Protein AF-A0A535MHF4-F1 (afdb_monomer_lite)

Radius of gyration: 22.92 Å; chains: 1; bounding box: 48×43×61 Å

Secondary structure (DSSP, 8-state):
-PPPP-------S-------TT--HHHHHHHHHH-TTSHHHHHHHHS---TT----SS--HHHHHHHHHHS--HHHH----SSEEETTSPPTT--HHHHHHT---S-EEE---

Structure (mmCIF, N/CA/C/O backbone):
data_AF-A0A535MHF4-F1
#
_entry.id   AF-A0A535MHF4-F1
#
loop_
_atom_site.group_PDB
_atom_site.id
_atom_site.type_symbol
_atom_site.label_atom_id
_atom_site.label_alt_id
_atom_site.label_comp_id
_atom_site.label_asym_id
_atom_site.label_entity_id
_atom_site.label_seq_id
_atom_site.pdbx_PDB_ins_code
_atom_site.Cartn_x
_atom_site.Cartn_y
_atom_site.Cartn_z
_atom_site.occupancy
_atom_site.B_iso_or_equiv
_atom_site.auth_seq_id
_atom_site.auth_comp_id
_atom_site.auth_asym_id
_atom_site.auth_atom_id
_atom_site.pdbx_PDB_model_num
ATOM 1 N N . MET A 1 1 ? -19.366 30.541 27.182 1.00 42.81 1 MET A N 1
ATOM 2 C CA . MET A 1 1 ? -18.233 29.847 26.536 1.00 42.81 1 MET A CA 1
ATOM 3 C C . MET A 1 1 ? -17.150 29.696 27.590 1.00 42.81 1 MET A C 1
ATOM 5 O O . MET A 1 1 ? -16.622 30.707 28.030 1.00 42.81 1 MET A O 1
ATOM 9 N N . GLY A 1 2 ? -16.944 28.485 28.110 1.00 44.56 2 GLY A N 1
ATOM 10 C CA . GLY A 1 2 ? -15.881 28.215 29.085 1.00 44.56 2 GLY A CA 1
ATOM 11 C C . GLY A 1 2 ? -14.539 28.008 28.376 1.00 44.56 2 GLY A C 1
ATOM 12 O O . GLY A 1 2 ? -14.547 27.641 27.199 1.00 44.56 2 GLY A O 1
ATOM 13 N N . PRO A 1 3 ? -13.399 28.253 29.041 1.00 49.03 3 PRO A N 1
ATOM 14 C CA . PRO A 1 3 ? -12.094 28.010 28.444 1.00 49.03 3 PRO A CA 1
ATOM 15 C C . PRO A 1 3 ? -11.948 26.517 28.133 1.00 49.03 3 PRO A C 1
ATOM 17 O O . PRO A 1 3 ? -12.184 25.668 28.992 1.00 49.03 3 PRO A O 1
ATOM 20 N N . ALA A 1 4 ? -11.571 26.202 26.893 1.00 54.66 4 ALA A N 1
ATOM 21 C CA . ALA A 1 4 ? -11.137 24.864 26.532 1.00 54.66 4 ALA A CA 1
ATOM 22 C C . ALA A 1 4 ? -9.912 24.525 27.389 1.00 54.66 4 ALA A C 1
ATOM 24 O O . ALA A 1 4 ? -8.906 25.235 27.350 1.00 54.66 4 ALA A O 1
ATOM 25 N N . ALA A 1 5 ? -10.012 23.469 28.194 1.00 53.22 5 ALA A N 1
ATOM 26 C CA . ALA A 1 5 ? -8.854 22.921 28.875 1.00 53.22 5 ALA A CA 1
ATOM 27 C C . ALA A 1 5 ? -7.831 22.536 27.801 1.00 53.22 5 ALA A C 1
ATOM 29 O O . ALA A 1 5 ? -8.128 21.731 26.917 1.00 53.22 5 ALA A O 1
ATOM 30 N N . ALA A 1 6 ? -6.643 23.138 27.857 1.00 53.00 6 ALA A N 1
ATOM 31 C CA . ALA A 1 6 ? -5.505 22.695 27.074 1.00 53.00 6 ALA A CA 1
ATOM 32 C C . ALA A 1 6 ? -5.173 21.272 27.537 1.00 53.00 6 ALA A C 1
ATOM 34 O O . ALA A 1 6 ? -4.524 21.074 28.564 1.00 53.00 6 ALA A O 1
ATOM 35 N N . GLY A 1 7 ? -5.716 20.281 26.828 1.00 53.91 7 GLY A N 1
ATOM 36 C CA . GLY A 1 7 ? -5.418 18.881 27.069 1.00 53.91 7 GLY A CA 1
ATOM 37 C C . GLY A 1 7 ? -3.911 18.697 26.998 1.00 53.91 7 GLY A C 1
ATOM 38 O O . GLY A 1 7 ? -3.282 19.088 26.015 1.00 53.91 7 GLY A O 1
ATOM 39 N N . HIS A 1 8 ? -3.338 18.150 28.066 1.00 50.56 8 HIS A N 1
ATOM 40 C CA . HIS A 1 8 ? -1.957 17.706 28.101 1.00 50.56 8 HIS A CA 1
ATOM 41 C C . HIS A 1 8 ? -1.769 16.712 26.950 1.00 50.56 8 HIS A C 1
ATOM 43 O O . HIS A 1 8 ? -2.245 15.581 27.024 1.00 50.56 8 HIS A O 1
ATOM 49 N N . GLN A 1 9 ? -1.162 17.167 25.853 1.00 63.00 9 GLN A N 1
ATOM 50 C CA . GLN A 1 9 ? -0.841 16.328 24.707 1.00 63.00 9 GLN A CA 1
ATOM 51 C C . GLN A 1 9 ? 0.246 15.362 25.168 1.00 63.00 9 GLN A C 1
ATOM 53 O O . GLN A 1 9 ? 1.433 15.682 25.125 1.00 63.00 9 GLN A O 1
ATOM 58 N N . THR A 1 10 ? -0.156 14.200 25.680 1.00 71.38 10 THR A N 1
ATOM 59 C CA . THR A 1 10 ? 0.764 13.086 25.883 1.00 71.38 10 THR A CA 1
ATOM 60 C C . THR A 1 10 ? 1.310 12.731 24.512 1.00 71.38 10 THR A C 1
ATOM 62 O O . THR A 1 10 ? 0.580 12.225 23.658 1.00 71.38 10 THR A O 1
ATOM 65 N N . THR A 1 11 ? 2.572 13.057 24.270 1.00 84.06 11 THR A N 1
ATOM 66 C CA . THR A 1 11 ? 3.239 12.711 23.024 1.00 84.06 11 THR A CA 1
ATOM 67 C C . THR A 1 11 ? 3.271 11.193 22.893 1.00 84.06 11 THR A C 1
ATOM 69 O O . THR A 1 11 ? 3.677 10.482 23.816 1.00 84.06 11 THR A O 1
ATOM 72 N N . ALA A 1 12 ? 2.810 10.680 21.752 1.00 88.62 12 ALA A N 1
ATOM 73 C CA . ALA A 1 12 ? 2.950 9.265 21.448 1.00 88.62 12 ALA A CA 1
ATOM 74 C C . ALA A 1 12 ? 4.447 8.921 21.413 1.00 88.62 12 ALA A C 1
ATOM 76 O O . ALA A 1 12 ? 5.198 9.500 20.631 1.00 88.62 12 ALA A O 1
ATOM 77 N N . GLN A 1 13 ? 4.887 8.006 22.279 1.00 94.44 13 GLN A N 1
ATOM 78 C CA . GLN A 1 13 ? 6.293 7.580 22.328 1.00 94.44 13 GLN A CA 1
ATOM 79 C C . GLN A 1 13 ? 6.649 6.642 21.170 1.00 94.44 13 GLN A C 1
ATOM 81 O O . GLN A 1 13 ? 7.793 6.608 20.724 1.00 94.44 13 GLN A O 1
ATOM 86 N N . HIS A 1 14 ? 5.657 5.900 20.672 1.00 95.75 14 HIS A N 1
ATOM 87 C CA . HIS A 1 14 ? 5.799 4.936 19.590 1.00 95.75 14 HIS A CA 1
ATOM 88 C C . HIS A 1 14 ? 4.564 4.972 18.690 1.00 95.75 14 HIS A C 1
ATOM 90 O O . HIS A 1 14 ? 3.450 5.206 19.162 1.00 95.75 14 HIS A O 1
ATOM 96 N N . VAL A 1 15 ? 4.772 4.705 17.402 1.00 93.81 15 VAL A N 1
ATOM 97 C CA . VAL A 1 15 ? 3.716 4.563 16.396 1.00 93.81 15 VAL A CA 1
ATOM 98 C C . VAL A 1 15 ? 3.890 3.205 15.723 1.00 93.81 15 VAL A C 1
ATOM 100 O O . VAL A 1 15 ? 4.995 2.861 15.310 1.00 93.81 15 VAL A O 1
ATOM 103 N N . LEU A 1 16 ? 2.801 2.441 15.625 1.00 95.44 16 LEU A N 1
ATOM 104 C CA . LEU A 1 16 ? 2.735 1.189 14.876 1.00 95.44 16 LEU A CA 1
ATOM 105 C C . LEU A 1 16 ? 1.783 1.381 13.695 1.00 95.44 16 LEU A C 1
ATOM 107 O O . LEU A 1 16 ? 0.605 1.665 13.902 1.00 95.44 16 LEU A O 1
ATOM 111 N N . LEU A 1 17 ? 2.294 1.196 12.479 1.00 95.75 17 LEU A N 1
ATOM 112 C CA . LEU A 1 17 ? 1.481 1.051 11.275 1.00 95.75 17 LEU A CA 1
ATOM 113 C C . LEU A 1 17 ? 1.315 -0.443 10.989 1.00 95.75 17 LEU A C 1
ATOM 115 O O . LEU A 1 17 ? 2.306 -1.152 10.821 1.00 95.75 17 LEU A O 1
ATOM 119 N N . LEU A 1 18 ? 0.068 -0.911 10.949 1.00 95.06 18 LEU A N 1
ATOM 120 C CA . LEU A 1 18 ? -0.282 -2.278 10.579 1.00 95.06 18 LEU A CA 1
ATOM 121 C C . LEU A 1 18 ? -1.062 -2.244 9.265 1.00 95.06 18 LEU A C 1
ATOM 123 O O . LEU A 1 18 ? -2.181 -1.739 9.233 1.00 95.06 18 LEU A O 1
ATOM 127 N N . SER A 1 19 ? -0.474 -2.798 8.207 1.00 94.69 19 SER A N 1
ATOM 128 C CA . SER A 1 19 ? -1.164 -3.059 6.944 1.00 94.69 19 SER A CA 1
ATOM 129 C C . SER A 1 19 ? -1.498 -4.545 6.872 1.00 94.69 19 SER A C 1
ATOM 131 O O . SER A 1 19 ? -0.635 -5.380 7.144 1.00 94.69 19 SER A O 1
ATOM 133 N N . VAL A 1 20 ? -2.741 -4.877 6.536 1.00 95.56 20 VAL A N 1
ATOM 134 C CA . VAL A 1 20 ? -3.179 -6.261 6.331 1.00 95.56 20 VAL A CA 1
ATOM 135 C C . VAL A 1 20 ? -3.607 -6.393 4.884 1.00 95.56 20 VAL A C 1
ATOM 137 O O . VAL A 1 20 ? -4.530 -5.706 4.446 1.00 95.56 20 VAL A O 1
ATOM 140 N N . ASP A 1 21 ? -2.911 -7.255 4.156 1.00 94.50 21 ASP A N 1
ATOM 141 C CA . ASP A 1 21 ? -3.139 -7.430 2.730 1.00 94.50 21 ASP A CA 1
ATOM 142 C C . ASP A 1 21 ? -4.550 -7.973 2.449 1.00 94.50 21 ASP A C 1
ATOM 144 O O . ASP A 1 21 ? -5.045 -8.850 3.162 1.00 94.50 21 ASP A O 1
ATOM 148 N N . GLY A 1 22 ? -5.205 -7.415 1.432 1.00 94.75 22 GLY A N 1
ATOM 149 C CA . GLY A 1 22 ? -6.514 -7.850 0.948 1.00 94.75 22 GLY A CA 1
ATOM 150 C C . GLY A 1 22 ? -7.697 -7.694 1.913 1.00 94.75 22 GLY A C 1
ATOM 151 O O . GLY A 1 22 ? -8.759 -8.234 1.614 1.00 94.75 22 GLY A O 1
ATOM 152 N N . MET A 1 23 ? -7.563 -6.995 3.050 1.00 96.25 23 MET A N 1
ATOM 153 C CA . MET A 1 23 ? -8.682 -6.820 3.989 1.00 96.25 23 MET A CA 1
ATOM 154 C C . MET A 1 23 ? -9.678 -5.770 3.480 1.00 96.25 23 MET A C 1
ATOM 156 O O . MET A 1 23 ? -9.408 -4.569 3.525 1.00 96.25 23 MET A O 1
ATOM 160 N N . HIS A 1 24 ? -10.866 -6.209 3.068 1.00 97.06 24 HIS A N 1
ATOM 161 C CA . HIS A 1 24 ? -11.975 -5.313 2.753 1.00 97.06 24 HIS A CA 1
ATOM 162 C C . HIS A 1 24 ? -12.703 -4.867 4.028 1.00 97.06 24 HIS A C 1
ATOM 164 O O . HIS A 1 24 ? -12.672 -5.548 5.054 1.00 97.06 24 HIS A O 1
ATOM 170 N N . GLN A 1 25 ? -13.454 -3.762 3.946 1.00 97.62 25 GLN A N 1
ATOM 171 C CA . GLN A 1 25 ? -14.305 -3.302 5.054 1.00 97.62 25 GLN A CA 1
ATOM 172 C C . GLN A 1 25 ? -15.266 -4.404 5.541 1.00 97.62 25 GLN A C 1
ATOM 174 O O . GLN A 1 25 ? -15.405 -4.614 6.741 1.00 97.62 25 GLN A O 1
ATOM 179 N N . SER A 1 26 ? -15.869 -5.167 4.621 1.00 98.06 26 SER A N 1
ATOM 180 C CA . SER A 1 26 ? -16.768 -6.276 4.968 1.00 98.06 26 SER A CA 1
ATOM 181 C C . SER A 1 26 ? -16.080 -7.392 5.755 1.00 98.06 26 SER A C 1
ATOM 183 O O . SER A 1 26 ? -16.718 -8.045 6.582 1.00 98.06 26 SER A O 1
ATOM 185 N N . AS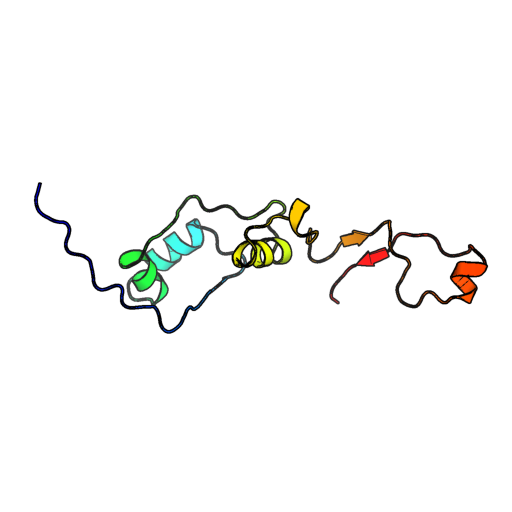P A 1 27 ? -14.788 -7.612 5.508 1.00 98.06 27 ASP A N 1
ATOM 186 C CA . ASP A 1 27 ? -14.007 -8.631 6.206 1.00 98.06 27 ASP A CA 1
ATOM 187 C C . ASP A 1 27 ? -13.760 -8.201 7.655 1.00 98.06 27 ASP A C 1
ATOM 189 O O . ASP A 1 27 ? -13.904 -9.008 8.579 1.00 98.06 27 ASP A O 1
ATOM 193 N N . LEU A 1 28 ? -13.461 -6.912 7.867 1.00 97.94 28 LEU A N 1
ATOM 194 C CA . LEU A 1 28 ? -13.326 -6.330 9.201 1.00 97.94 28 LEU A CA 1
ATOM 195 C C . LEU A 1 28 ? -14.652 -6.396 9.973 1.00 97.94 28 LEU A C 1
ATOM 197 O O . LEU A 1 28 ? -14.665 -6.872 11.111 1.00 97.94 28 LEU A O 1
ATOM 201 N N . ASP A 1 29 ? -15.762 -6.001 9.344 1.00 98.06 29 ASP A N 1
ATOM 202 C CA . ASP A 1 29 ? -17.103 -6.027 9.945 1.00 98.06 29 ASP A CA 1
ATOM 203 C C . ASP A 1 29 ? -17.484 -7.443 10.406 1.00 98.06 29 ASP A C 1
ATOM 205 O O . ASP A 1 29 ? -17.927 -7.661 11.546 1.00 98.06 29 ASP A O 1
ATOM 209 N N . PHE A 1 30 ? -17.271 -8.433 9.533 1.00 98.50 30 PHE A N 1
ATOM 210 C CA . PHE A 1 30 ? -17.498 -9.840 9.844 1.00 98.50 30 PHE A CA 1
ATOM 211 C C . PHE A 1 30 ? -16.609 -10.305 11.002 1.00 98.50 30 PHE A C 1
ATOM 213 O O . PHE A 1 30 ? -17.102 -10.912 11.959 1.00 98.50 30 PHE A O 1
ATOM 220 N N . TYR A 1 31 ? -15.308 -10.002 10.953 1.00 98.44 31 TYR A N 1
ATOM 221 C CA . TYR A 1 31 ? -14.353 -10.461 11.956 1.00 98.44 31 TYR A CA 1
ATOM 222 C C . TYR A 1 31 ? -14.652 -9.894 13.346 1.00 98.44 31 TYR A C 1
ATOM 224 O O . TYR A 1 31 ? -14.630 -10.643 14.326 1.00 98.44 31 TYR A O 1
ATOM 232 N N . VAL A 1 32 ? -14.964 -8.598 13.442 1.00 98.44 32 VAL A N 1
ATOM 233 C CA . VAL A 1 32 ? -15.315 -7.929 14.704 1.00 98.44 32 VAL A CA 1
ATOM 234 C C . VAL A 1 32 ? -16.594 -8.518 15.294 1.00 98.44 32 VAL A C 1
ATOM 236 O O . VAL A 1 32 ? -16.633 -8.805 16.491 1.00 98.44 32 VAL A O 1
ATOM 239 N N . THR A 1 33 ? -17.602 -8.773 14.456 1.00 98.50 33 THR A N 1
ATOM 240 C CA . THR A 1 33 ? -18.865 -9.394 14.881 1.00 98.50 33 THR A CA 1
ATOM 241 C C . THR A 1 33 ? -18.646 -10.811 15.414 1.00 98.50 33 THR A C 1
ATOM 243 O O . THR A 1 33 ? -19.178 -11.170 16.464 1.00 98.50 33 THR A O 1
ATOM 246 N N . ALA A 1 34 ? -17.841 -11.617 14.718 1.00 98.69 34 ALA A N 1
ATOM 247 C CA . ALA A 1 34 ? -17.552 -12.994 15.111 1.00 98.69 34 ALA A CA 1
ATOM 248 C C . ALA A 1 34 ? -16.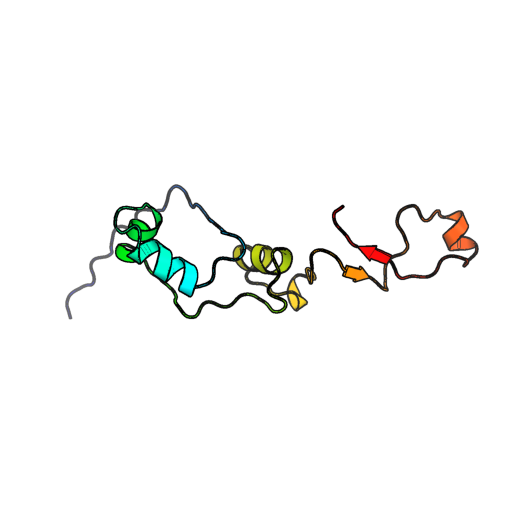610 -13.094 16.329 1.00 98.69 34 ALA A C 1
ATOM 250 O O . ALA A 1 34 ? -16.681 -14.064 17.085 1.00 98.69 34 ALA A O 1
ATOM 251 N N . HIS A 1 35 ? -15.745 -12.097 16.547 1.00 98.62 35 HIS A N 1
ATOM 252 C CA . HIS A 1 35 ? -14.715 -12.104 17.592 1.00 98.62 35 HIS A CA 1
ATOM 253 C C . HIS A 1 35 ? -14.716 -10.805 18.421 1.00 98.62 35 HIS A C 1
ATOM 255 O O . HIS A 1 35 ? -13.720 -10.066 18.424 1.00 98.62 35 HIS A O 1
ATOM 261 N N . PRO A 1 36 ? -15.779 -10.538 19.203 1.00 98.19 36 PRO A N 1
ATOM 262 C CA . PRO A 1 36 ? -15.971 -9.255 19.890 1.00 98.19 36 PRO A CA 1
ATOM 263 C C . PRO A 1 36 ? -14.918 -8.954 20.971 1.00 98.19 36 PRO A C 1
ATOM 265 O O . PRO A 1 36 ? -14.739 -7.810 21.381 1.00 98.19 36 PRO A O 1
ATOM 268 N N . SER A 1 37 ? -14.186 -9.966 21.448 1.00 98.12 37 SER A N 1
ATOM 269 C CA . SER A 1 37 ? -13.106 -9.808 22.432 1.00 98.12 37 SER A CA 1
ATOM 270 C C . SER A 1 37 ? -11.702 -9.690 21.820 1.00 98.12 37 SER A C 1
ATOM 272 O O . SER A 1 37 ? -10.725 -9.566 22.573 1.00 98.12 37 SER A O 1
ATOM 274 N N . SER A 1 38 ? -11.576 -9.753 20.489 1.00 98.31 38 SER A N 1
ATOM 275 C CA . SER A 1 38 ? -10.295 -9.710 19.768 1.00 98.31 38 SER A CA 1
ATOM 276 C C . SER A 1 38 ? -9.578 -8.361 19.906 1.00 98.31 38 SER A C 1
ATOM 278 O O . SER A 1 38 ? -10.159 -7.351 20.310 1.00 98.31 38 SER A O 1
ATOM 280 N N . ALA A 1 39 ? -8.283 -8.330 19.577 1.00 97.56 39 ALA A N 1
ATOM 281 C CA . ALA A 1 39 ? -7.515 -7.086 19.561 1.00 97.56 39 ALA A CA 1
ATOM 282 C C . ALA A 1 39 ? -8.049 -6.090 18.515 1.00 97.56 39 ALA A C 1
ATOM 284 O O . ALA A 1 39 ? -8.171 -4.907 18.826 1.00 97.56 39 ALA A O 1
ATOM 285 N N . LEU A 1 40 ? -8.434 -6.571 17.325 1.00 96.88 40 LEU A N 1
ATOM 286 C CA . LEU A 1 40 ? -9.039 -5.742 16.276 1.00 96.88 40 LEU A CA 1
ATOM 287 C C . LEU A 1 40 ? -10.388 -5.165 16.714 1.00 96.88 40 LEU A C 1
ATOM 289 O O . LEU A 1 40 ? -10.584 -3.960 16.602 1.00 96.88 40 LEU A O 1
ATOM 293 N N . ALA A 1 41 ? -11.269 -5.969 17.320 1.00 98.19 41 ALA A N 1
ATOM 294 C CA . ALA A 1 41 ? -12.533 -5.464 17.865 1.00 98.19 41 ALA A CA 1
ATOM 295 C C . ALA A 1 41 ? -12.303 -4.377 18.927 1.00 98.19 41 ALA A C 1
ATOM 297 O O . ALA A 1 41 ? -12.964 -3.341 18.926 1.00 98.19 41 ALA A O 1
ATOM 298 N N . LYS A 1 42 ? -11.309 -4.555 19.809 1.00 98.25 42 LYS A N 1
ATOM 299 C CA . LYS A 1 42 ? -10.940 -3.527 20.796 1.00 98.25 42 LYS A CA 1
ATOM 300 C C . LYS A 1 42 ? -10.431 -2.238 20.145 1.00 98.25 42 LYS A C 1
ATOM 302 O O . LYS A 1 42 ? -10.735 -1.172 20.674 1.00 98.25 42 LYS A O 1
ATOM 307 N N . LEU A 1 43 ? -9.668 -2.326 19.052 1.00 96.81 43 LEU A N 1
ATOM 308 C CA . LEU A 1 43 ? -9.201 -1.163 18.288 1.00 96.81 43 LEU A CA 1
ATOM 309 C C . LEU A 1 43 ? -10.370 -0.434 17.621 1.00 96.81 43 LEU A C 1
ATOM 311 O O . LEU A 1 43 ? -10.490 0.771 17.804 1.00 96.81 43 LEU A O 1
ATOM 315 N N . VAL A 1 44 ? -11.261 -1.155 16.938 1.00 97.25 44 VAL A N 1
ATOM 316 C CA . VAL A 1 44 ? -12.444 -0.578 16.277 1.00 97.25 44 VAL A CA 1
ATOM 317 C C . VAL A 1 44 ? -13.372 0.097 17.292 1.00 97.25 44 VAL A C 1
ATOM 319 O O . VAL A 1 44 ? -13.726 1.258 17.134 1.00 97.25 44 VAL A O 1
ATOM 322 N N . HIS A 1 45 ? -13.709 -0.576 18.396 1.00 97.31 45 HIS A N 1
ATOM 323 C CA . HIS A 1 45 ? -14.662 -0.044 19.378 1.00 97.31 45 HIS A CA 1
ATOM 324 C C . HIS A 1 45 ? -14.126 1.102 20.249 1.00 97.31 45 HIS A C 1
ATOM 326 O O . HIS A 1 45 ? -14.920 1.809 20.868 1.00 97.31 45 H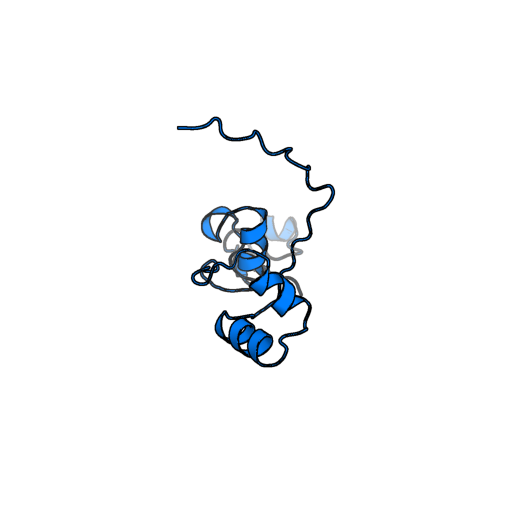IS A O 1
ATOM 332 N N . LYS A 1 46 ? -12.801 1.257 20.376 1.00 97.44 46 LYS A N 1
ATOM 333 C CA . LYS A 1 46 ? -12.182 2.295 21.226 1.00 97.44 46 LYS A CA 1
ATOM 334 C C . LYS A 1 46 ? -11.425 3.365 20.444 1.00 97.44 46 LYS A C 1
ATOM 336 O O . LYS A 1 46 ? -11.031 4.367 21.038 1.00 97.44 46 LYS A O 1
ATOM 341 N N . GLY A 1 47 ? -11.160 3.120 19.167 1.00 94.88 47 GLY A N 1
ATOM 342 C CA . GLY A 1 47 ? -10.434 4.009 18.273 1.00 94.88 47 GLY A CA 1
ATOM 343 C C . GLY A 1 47 ? -11.364 4.778 17.342 1.00 94.88 47 GLY A C 1
ATOM 344 O O . GLY A 1 47 ? -12.552 4.942 17.608 1.00 94.88 47 GLY A O 1
ATOM 345 N N . ALA A 1 48 ? -10.786 5.261 16.245 1.00 96.38 48 ALA A N 1
ATOM 346 C CA . ALA A 1 48 ? -11.518 5.850 15.135 1.00 96.38 48 ALA A CA 1
ATOM 347 C C . ALA A 1 48 ? -11.451 4.906 13.932 1.00 96.38 48 ALA A C 1
ATOM 349 O O . ALA A 1 48 ? -10.378 4.402 13.599 1.00 96.38 48 ALA A O 1
ATOM 350 N N . GLU A 1 49 ? -12.591 4.701 13.282 1.00 96.25 49 GLU A N 1
ATOM 351 C CA . GLU A 1 49 ? -12.725 3.878 12.085 1.00 96.25 49 GLU A CA 1
ATOM 352 C C . GLU A 1 49 ? -13.166 4.747 10.901 1.00 96.25 49 GLU A C 1
ATOM 354 O O . GLU A 1 49 ? -14.057 5.589 11.032 1.00 96.25 49 GLU A O 1
ATOM 359 N N . PHE A 1 50 ? -12.547 4.531 9.739 1.00 96.31 50 PHE A N 1
ATOM 360 C CA . PHE A 1 50 ? -12.880 5.214 8.491 1.00 96.31 50 PHE A CA 1
ATOM 361 C C . PHE A 1 50 ? -13.431 4.205 7.480 1.00 96.31 50 PHE A C 1
ATOM 363 O O . PHE A 1 50 ? -12.671 3.512 6.814 1.00 96.31 50 PHE A O 1
ATOM 370 N N . THR A 1 51 ? -14.755 4.161 7.325 1.00 96.38 51 THR A N 1
ATOM 371 C CA . THR A 1 51 ? -15.461 3.108 6.565 1.00 96.38 51 THR A CA 1
ATOM 372 C C . THR A 1 51 ? -15.559 3.341 5.055 1.00 96.38 51 THR A C 1
ATOM 374 O O . THR A 1 51 ? -16.204 2.580 4.337 1.00 96.38 51 THR A O 1
ATOM 377 N N . GLN A 1 52 ? -14.963 4.425 4.557 1.00 95.44 52 GLN A N 1
ATOM 378 C CA . GLN A 1 52 ? -14.936 4.803 3.136 1.00 95.44 52 GLN A CA 1
ATOM 379 C C . GLN A 1 52 ? -13.499 5.095 2.673 1.00 95.44 52 GLN A C 1
ATOM 381 O O . GLN A 1 52 ? -13.272 5.919 1.785 1.00 95.44 52 GLN A O 1
ATOM 386 N N . ALA A 1 53 ? -12.516 4.456 3.314 1.00 94.12 53 ALA A N 1
ATOM 387 C CA . ALA A 1 53 ? -11.131 4.507 2.874 1.00 94.12 53 ALA A CA 1
ATOM 388 C C . ALA A 1 53 ? -10.981 3.782 1.527 1.00 94.12 53 ALA A C 1
ATOM 390 O O . ALA A 1 53 ? -11.560 2.718 1.317 1.00 94.12 53 ALA A O 1
ATOM 391 N N . GLN A 1 54 ? -10.207 4.369 0.615 1.00 94.38 54 GLN A N 1
ATOM 392 C CA . GLN A 1 54 ? -9.923 3.799 -0.700 1.00 94.38 54 GLN A CA 1
ATOM 393 C C . GLN A 1 54 ? -8.417 3.683 -0.899 1.00 94.38 54 GLN A C 1
ATOM 395 O O . GLN A 1 54 ? -7.651 4.557 -0.485 1.00 94.38 54 GLN A O 1
ATOM 400 N N . THR A 1 55 ? -8.007 2.601 -1.546 1.00 95.12 55 THR A N 1
ATOM 401 C CA . THR A 1 55 ? -6.645 2.394 -2.029 1.00 95.12 55 THR A CA 1
ATOM 402 C C . THR A 1 5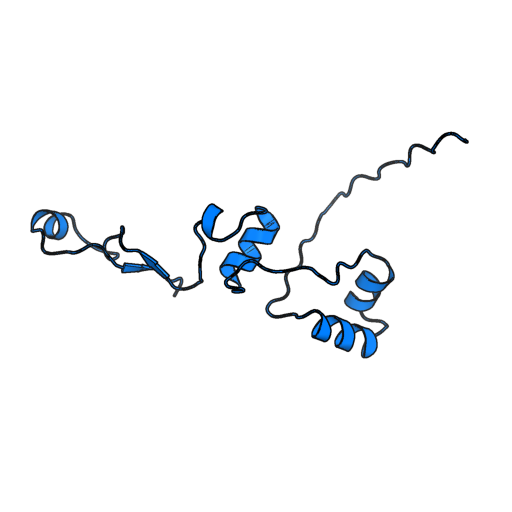5 ? -6.417 3.169 -3.331 1.00 95.12 55 THR A C 1
ATOM 404 O O . THR A 1 55 ? -7.375 3.579 -3.998 1.00 95.12 55 THR A O 1
ATOM 407 N N . PRO A 1 56 ? -5.153 3.399 -3.729 1.00 95.81 56 PRO A N 1
ATOM 408 C CA . PRO A 1 56 ? -4.861 3.838 -5.085 1.00 95.81 56 PRO A CA 1
ATOM 409 C C . PRO A 1 56 ? -5.402 2.855 -6.129 1.00 95.81 56 PRO A C 1
ATOM 411 O O . PRO A 1 56 ? -5.632 1.683 -5.843 1.00 95.81 56 PRO A O 1
ATOM 414 N N . VAL A 1 57 ? -5.562 3.336 -7.361 1.00 94.12 57 VAL A N 1
ATOM 415 C CA . VAL A 1 57 ? -5.879 2.493 -8.520 1.00 94.12 57 VAL A CA 1
ATOM 416 C C . VAL A 1 57 ? -4.616 2.372 -9.385 1.00 94.12 57 VAL A C 1
ATOM 418 O O . VAL A 1 57 ? -4.093 3.415 -9.792 1.00 94.12 57 VAL A O 1
ATOM 421 N N . PRO A 1 58 ? -4.131 1.152 -9.690 1.00 93.62 58 PRO A N 1
ATOM 422 C CA . PRO A 1 58 ? -4.691 -0.153 -9.308 1.00 93.62 58 PRO A CA 1
ATOM 423 C C . PRO A 1 58 ? -4.532 -0.467 -7.809 1.00 93.62 58 PRO A C 1
ATOM 425 O O . PRO A 1 58 ? -3.568 -0.039 -7.178 1.00 93.62 58 PRO A O 1
ATOM 428 N N . SER A 1 59 ? -5.482 -1.229 -7.253 1.00 93.44 59 SER A N 1
ATOM 429 C CA . SER A 1 59 ? -5.510 -1.606 -5.829 1.00 93.44 59 SER A CA 1
ATOM 430 C C . SER A 1 59 ? -4.642 -2.835 -5.545 1.00 93.44 59 SER A C 1
ATOM 432 O O . SER A 1 59 ? -5.124 -3.844 -5.035 1.00 93.44 59 SER A O 1
ATOM 434 N N . ASP A 1 60 ? -3.372 -2.739 -5.913 1.00 93.75 60 ASP A N 1
ATOM 435 C CA . ASP A 1 60 ? -2.350 -3.752 -5.661 1.00 93.75 60 ASP A CA 1
ATOM 436 C C . ASP A 1 60 ? -1.566 -3.462 -4.367 1.00 93.75 60 ASP A C 1
ATOM 438 O O . ASP A 1 60 ? -1.563 -2.327 -3.868 1.00 93.75 60 ASP A O 1
ATOM 442 N N . SER A 1 61 ? -0.889 -4.473 -3.816 1.00 93.50 61 SER A N 1
ATOM 443 C CA . SER A 1 61 ? -0.133 -4.360 -2.564 1.00 93.50 61 SER A CA 1
ATOM 444 C C . SER A 1 61 ? 0.979 -3.308 -2.653 1.00 93.50 61 SER A C 1
ATOM 446 O O . SER A 1 61 ? 1.173 -2.538 -1.707 1.00 93.50 61 SER A O 1
ATOM 448 N N . PHE A 1 62 ? 1.673 -3.199 -3.791 1.00 94.31 62 PHE A N 1
ATOM 449 C CA . PHE A 1 62 ? 2.786 -2.259 -3.976 1.00 94.31 62 PHE A CA 1
ATOM 450 C C . PHE A 1 62 ? 2.338 -0.787 -3.929 1.00 94.31 62 PHE A C 1
ATOM 452 O O . PHE A 1 62 ? 2.800 -0.047 -3.049 1.00 94.31 62 PHE A O 1
ATOM 459 N N . PRO A 1 63 ? 1.428 -0.322 -4.808 1.00 95.94 63 PRO A N 1
ATOM 460 C CA . PRO A 1 63 ? 0.931 1.047 -4.737 1.00 95.94 63 PRO A CA 1
ATOM 461 C C . PRO A 1 63 ? 0.180 1.325 -3.427 1.00 95.94 63 PRO A C 1
ATOM 463 O O . PRO A 1 63 ? 0.302 2.426 -2.883 1.00 95.94 63 PRO A O 1
ATOM 466 N N . GLY A 1 64 ? -0.540 0.337 -2.879 1.00 95.12 64 GLY A N 1
ATOM 467 C CA . GLY A 1 64 ? -1.253 0.451 -1.606 1.00 95.12 64 GLY A CA 1
ATOM 468 C C . GLY A 1 64 ? -0.330 0.742 -0.421 1.00 95.12 64 GLY A C 1
ATOM 469 O O . GLY A 1 64 ? -0.576 1.685 0.334 1.00 95.12 64 GLY A O 1
ATOM 470 N N . MET A 1 65 ? 0.766 -0.007 -0.275 1.00 94.81 65 MET A N 1
ATOM 471 C CA . MET A 1 65 ? 1.732 0.210 0.807 1.00 94.81 65 MET A CA 1
ATOM 472 C C . MET A 1 65 ? 2.471 1.542 0.678 1.00 94.81 65 MET A C 1
ATOM 474 O O . MET A 1 65 ? 2.635 2.258 1.668 1.00 94.81 65 MET A O 1
ATOM 478 N N . VAL A 1 66 ? 2.904 1.904 -0.533 1.00 96.00 66 VAL A N 1
ATOM 479 C CA . VAL A 1 66 ? 3.631 3.162 -0.756 1.00 96.00 66 VAL A CA 1
ATOM 480 C C . VAL A 1 66 ? 2.741 4.366 -0.436 1.00 96.00 66 VAL A C 1
ATOM 482 O O . VAL A 1 66 ? 3.212 5.332 0.171 1.00 96.00 66 VAL A O 1
ATOM 485 N N . ALA A 1 67 ? 1.449 4.310 -0.767 1.00 96.38 67 ALA A N 1
ATOM 486 C CA . ALA A 1 67 ? 0.504 5.384 -0.474 1.00 96.38 67 ALA A CA 1
ATOM 487 C C . ALA A 1 67 ? 0.352 5.666 1.029 1.00 96.38 67 ALA A C 1
ATOM 489 O O . ALA A 1 67 ? 0.302 6.830 1.422 1.00 96.38 67 ALA A O 1
ATOM 490 N N . GLN A 1 68 ? 0.350 4.636 1.882 1.00 95.19 68 GLN A N 1
ATOM 491 C CA . GLN A 1 68 ? 0.187 4.803 3.335 1.00 95.19 68 GLN A CA 1
ATOM 492 C C . GLN A 1 68 ? 1.306 5.642 3.972 1.00 95.19 68 GLN A C 1
ATOM 494 O O . GLN A 1 68 ? 1.051 6.398 4.907 1.00 95.19 68 GLN A O 1
ATOM 499 N N . VAL A 1 69 ? 2.539 5.519 3.471 1.00 95.69 69 VAL A N 1
ATOM 500 C CA . VAL A 1 69 ? 3.726 6.170 4.059 1.00 95.69 69 VAL A CA 1
ATOM 501 C C . VAL A 1 69 ? 4.165 7.435 3.322 1.00 95.69 69 VAL A C 1
ATOM 503 O O . VAL A 1 69 ? 4.924 8.228 3.875 1.00 95.69 69 VAL A O 1
ATOM 506 N N . THR A 1 70 ? 3.690 7.644 2.092 1.00 97.06 70 THR A N 1
ATOM 507 C CA . THR A 1 70 ? 4.035 8.826 1.280 1.00 97.06 70 THR A CA 1
ATOM 508 C C . THR A 1 70 ? 2.871 9.791 1.065 1.00 97.06 70 THR A C 1
ATOM 510 O O . THR A 1 70 ? 3.100 10.950 0.727 1.00 97.06 70 THR A O 1
ATOM 513 N N . GLY A 1 71 ? 1.626 9.329 1.206 1.00 96.19 71 GLY A N 1
ATOM 514 C CA . GLY A 1 71 ? 0.433 10.043 0.741 1.00 96.19 71 GLY A CA 1
ATOM 515 C C . GLY A 1 71 ? 0.305 10.124 -0.789 1.00 96.19 71 GLY A C 1
ATOM 516 O O . GLY A 1 71 ? -0.575 10.824 -1.287 1.00 96.19 71 GLY A O 1
ATOM 517 N N . GLY A 1 72 ? 1.186 9.458 -1.544 1.00 96.25 72 GLY A N 1
ATOM 518 C CA . GLY A 1 72 ? 1.194 9.451 -3.005 1.00 96.25 72 GLY A CA 1
ATOM 519 C C . GLY A 1 72 ? 0.312 8.364 -3.624 1.00 96.25 72 GLY A C 1
ATOM 520 O O . GLY A 1 72 ? -0.235 7.505 -2.942 1.00 96.25 72 GLY A O 1
ATOM 521 N N . ASN A 1 73 ? 0.197 8.395 -4.949 1.00 95.81 73 ASN A N 1
ATOM 522 C CA . ASN A 1 73 ? -0.449 7.358 -5.756 1.00 95.81 73 ASN A CA 1
ATOM 523 C C . ASN A 1 73 ? 0.490 6.989 -6.928 1.00 95.81 73 ASN A C 1
ATOM 525 O O . ASN A 1 73 ? 1.506 7.669 -7.096 1.00 95.81 73 ASN A O 1
ATOM 529 N N . PRO A 1 74 ? 0.185 5.971 -7.756 1.00 96.19 74 PRO A N 1
ATOM 530 C CA . PRO A 1 74 ? 1.074 5.539 -8.835 1.00 96.19 74 PRO A CA 1
ATOM 531 C C . PRO A 1 74 ? 1.609 6.651 -9.741 1.00 96.19 74 PRO A C 1
ATOM 533 O O . PRO A 1 74 ? 2.750 6.575 -10.188 1.00 96.19 74 PRO A O 1
ATOM 536 N N . SER A 1 75 ? 0.824 7.704 -10.001 1.00 95.44 75 SER A N 1
ATOM 537 C CA . SER A 1 75 ? 1.262 8.794 -10.877 1.00 95.44 75 SER A CA 1
ATOM 538 C C . SER A 1 75 ? 2.336 9.680 -10.246 1.00 95.44 75 SER A C 1
ATOM 540 O O . SER A 1 75 ? 3.148 10.249 -10.972 1.00 95.44 75 SER A O 1
ATOM 542 N N . SER A 1 76 ? 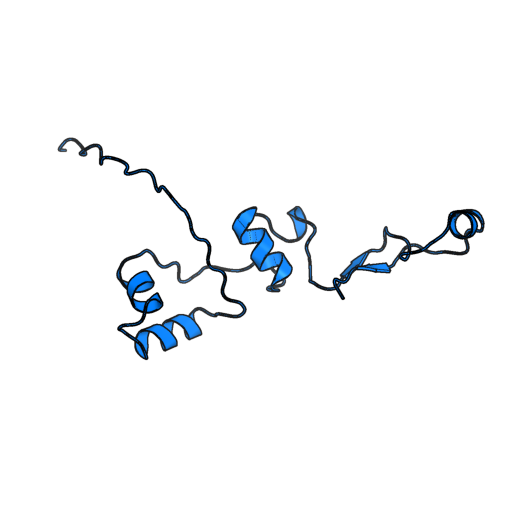2.370 9.790 -8.914 1.00 97.00 76 SER A N 1
ATOM 543 C CA . SER A 1 76 ? 3.372 10.580 -8.192 1.00 97.00 76 SER A CA 1
ATOM 544 C C . SER A 1 76 ? 4.534 9.746 -7.662 1.00 97.00 76 SER A C 1
ATOM 546 O O . SER A 1 76 ? 5.645 10.259 -7.555 1.00 97.00 76 SER A O 1
ATOM 548 N N . THR A 1 77 ? 4.301 8.475 -7.336 1.00 96.38 77 THR A N 1
ATOM 549 C CA . THR A 1 77 ? 5.324 7.581 -6.774 1.00 96.38 77 THR A CA 1
ATOM 550 C C . THR A 1 77 ? 6.077 6.806 -7.851 1.00 96.38 77 THR A C 1
ATOM 552 O O . THR A 1 77 ? 7.185 6.344 -7.597 1.00 96.38 77 THR A O 1
ATOM 555 N N . GLY A 1 78 ? 5.481 6.631 -9.037 1.00 95.25 78 GLY A N 1
ATOM 556 C CA . GLY A 1 78 ? 5.994 5.767 -10.103 1.00 95.25 78 GLY A CA 1
ATOM 557 C C . GLY A 1 78 ? 5.843 4.267 -9.823 1.00 95.25 78 GLY A C 1
ATOM 558 O O . GLY A 1 78 ? 6.168 3.458 -10.687 1.00 95.25 78 GLY A O 1
ATOM 559 N N . VAL A 1 79 ? 5.335 3.882 -8.646 1.00 95.12 79 VAL A N 1
ATOM 560 C CA . VAL A 1 79 ? 5.087 2.484 -8.270 1.00 95.12 79 VAL A CA 1
ATOM 561 C C . VAL A 1 79 ? 3.674 2.125 -8.709 1.00 95.12 79 VAL A C 1
ATOM 563 O O . VAL A 1 79 ? 2.703 2.481 -8.041 1.00 95.12 79 VAL A O 1
ATOM 566 N N . TYR A 1 80 ? 3.567 1.490 -9.875 1.00 94.12 80 TYR A N 1
ATOM 567 C CA . TYR A 1 80 ? 2.285 1.182 -10.511 1.00 94.12 80 TYR A CA 1
ATOM 568 C C . TYR A 1 80 ? 1.750 -0.206 -10.156 1.00 94.12 80 TYR A C 1
ATOM 570 O O . TYR A 1 80 ? 0.565 -0.340 -9.865 1.00 94.12 80 TYR A O 1
ATOM 578 N N . TYR A 1 81 ? 2.617 -1.213 -10.176 1.00 94.19 81 TYR A N 1
ATOM 579 C CA . TYR A 1 81 ? 2.291 -2.613 -9.922 1.00 94.19 81 TYR A CA 1
ATOM 580 C C . TYR A 1 81 ? 3.559 -3.332 -9.441 1.00 94.19 81 TYR A C 1
ATOM 582 O O . TYR A 1 81 ? 4.643 -2.737 -9.469 1.00 94.19 81 TYR A O 1
ATOM 590 N N . ASP A 1 82 ? 3.424 -4.569 -8.983 1.00 91.62 82 ASP A N 1
ATOM 591 C CA . ASP A 1 82 ? 4.553 -5.400 -8.564 1.00 91.62 82 ASP A CA 1
ATOM 592 C C . ASP A 1 82 ? 5.398 -5.880 -9.764 1.00 91.62 82 ASP A C 1
ATOM 594 O O . ASP A 1 82 ? 6.624 -5.951 -9.674 1.00 91.62 82 ASP A O 1
ATOM 598 N N . ASP A 1 83 ? 4.748 -6.079 -10.909 1.00 94.19 83 ASP A N 1
ATOM 599 C CA . ASP A 1 83 ? 5.354 -6.366 -12.207 1.00 94.19 83 ASP A CA 1
ATOM 600 C C . ASP A 1 83 ? 4.919 -5.345 -13.270 1.00 94.19 83 ASP A C 1
ATOM 602 O O . ASP A 1 83 ? 3.731 -5.082 -13.490 1.00 94.19 83 ASP A O 1
ATOM 606 N N . THR A 1 84 ? 5.891 -4.708 -13.921 1.00 93.62 84 THR A N 1
ATOM 607 C CA . THR A 1 84 ? 5.649 -3.607 -14.857 1.00 93.62 84 THR A CA 1
ATOM 608 C C . THR A 1 84 ? 6.559 -3.669 -16.074 1.00 93.62 84 THR A C 1
ATOM 610 O O . THR A 1 84 ? 7.656 -4.204 -16.028 1.00 93.62 84 THR A O 1
ATOM 613 N N . TRP A 1 85 ? 6.147 -3.042 -17.177 1.00 95.62 85 TRP A N 1
ATOM 614 C CA . TRP A 1 85 ? 7.010 -2.851 -18.343 1.00 95.62 85 TRP A CA 1
ATOM 615 C C . TRP A 1 85 ? 7.512 -1.410 -18.423 1.00 95.62 85 TRP A C 1
ATOM 617 O O . TRP A 1 85 ? 6.718 -0.468 -18.518 1.00 95.62 85 TRP A O 1
ATOM 627 N N . ASN A 1 86 ? 8.831 -1.225 -18.444 1.00 95.38 86 ASN A N 1
ATOM 628 C CA . ASN A 1 86 ? 9.454 0.084 -18.583 1.00 95.38 86 ASN A CA 1
ATOM 629 C C . ASN A 1 86 ? 10.084 0.262 -19.971 1.00 95.38 86 ASN A C 1
ATOM 631 O O . ASN A 1 86 ? 11.148 -0.277 -20.270 1.00 95.38 86 ASN A O 1
ATOM 635 N N . ASN A 1 87 ? 9.451 1.098 -20.798 1.00 96.19 87 ASN A N 1
ATOM 636 C CA . ASN A 1 87 ? 9.898 1.409 -22.162 1.00 96.19 87 ASN A CA 1
ATOM 637 C C . ASN A 1 87 ? 11.180 2.260 -22.238 1.00 96.19 87 ASN A C 1
ATOM 639 O O . ASN A 1 87 ? 11.711 2.455 -23.326 1.00 96.19 87 ASN A O 1
ATOM 643 N N . ALA A 1 88 ? 11.657 2.813 -21.122 1.00 95.25 88 ALA A N 1
ATOM 644 C CA . ALA A 1 88 ? 12.849 3.661 -21.084 1.00 95.25 88 ALA A CA 1
ATOM 645 C C . ALA A 1 88 ? 14.108 2.916 -20.615 1.00 95.25 88 ALA A C 1
ATOM 647 O O . ALA A 1 88 ? 15.211 3.450 -20.730 1.00 95.25 88 ALA A O 1
ATOM 648 N N . LEU A 1 89 ? 13.958 1.708 -20.070 1.00 95.12 89 LEU A N 1
ATOM 649 C CA . LEU A 1 89 ? 15.070 0.917 -19.554 1.00 95.12 89 LEU A CA 1
ATOM 650 C C . LEU A 1 89 ? 15.515 -0.129 -20.575 1.00 95.12 89 LEU A C 1
ATOM 652 O O . LEU A 1 89 ? 14.709 -0.666 -21.329 1.00 95.12 89 LEU A O 1
ATOM 656 N N . LEU A 1 90 ? 16.814 -0.421 -20.583 1.00 95.38 90 LEU A N 1
ATOM 657 C CA . LEU A 1 90 ? 17.367 -1.571 -21.296 1.00 95.38 90 LEU A CA 1
ATOM 658 C C . LEU A 1 90 ? 17.307 -2.809 -20.390 1.00 95.38 90 LEU A C 1
ATOM 660 O O . LEU A 1 90 ? 17.385 -2.658 -19.165 1.00 95.38 90 LEU A O 1
ATOM 664 N N . PRO A 1 91 ? 17.252 -4.026 -20.958 1.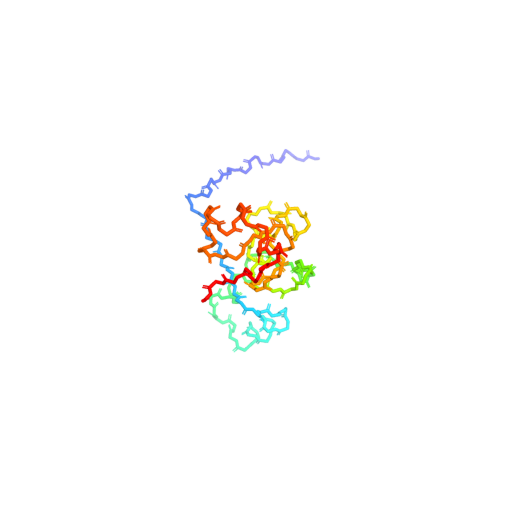00 94.00 91 PRO A N 1
ATOM 665 C CA . PRO A 1 91 ? 17.320 -5.254 -20.179 1.00 94.00 91 PRO A CA 1
ATOM 666 C C . PRO A 1 91 ? 18.514 -5.312 -19.222 1.00 94.00 91 PRO A C 1
ATOM 668 O O . PRO A 1 91 ? 19.628 -4.890 -19.559 1.00 94.00 91 PRO A O 1
ATOM 671 N N . ALA A 1 92 ? 18.296 -5.864 -18.026 1.00 91.88 92 ALA A N 1
ATOM 672 C CA . ALA A 1 92 ? 19.362 -6.065 -17.051 1.00 91.88 92 ALA A CA 1
ATOM 673 C C . ALA A 1 92 ? 20.497 -6.912 -17.655 1.00 91.88 92 ALA A C 1
ATOM 675 O O . ALA A 1 92 ? 20.264 -7.884 -18.370 1.00 91.88 92 ALA A O 1
ATOM 676 N N . GLY A 1 93 ? 21.745 -6.523 -17.391 1.00 93.31 93 GLY A N 1
ATOM 677 C CA . GLY A 1 93 ? 22.920 -7.179 -17.976 1.00 93.31 93 GLY A CA 1
ATOM 678 C C . GLY A 1 93 ? 23.296 -6.701 -19.383 1.00 93.31 93 GLY A C 1
ATOM 679 O O . GLY A 1 93 ? 24.293 -7.177 -19.927 1.00 93.31 93 GLY A O 1
ATOM 680 N N . THR A 1 94 ? 22.575 -5.732 -19.959 1.00 95.19 94 THR A N 1
ATOM 681 C CA . THR A 1 94 ? 23.001 -5.077 -21.202 1.00 95.19 94 THR A CA 1
ATOM 682 C C . THR A 1 94 ? 24.404 -4.481 -21.047 1.00 95.19 94 THR A C 1
ATOM 684 O O . THR A 1 94 ? 24.677 -3.677 -20.155 1.00 95.19 94 THR A O 1
ATOM 687 N N . THR A 1 95 ? 25.313 -4.873 -21.936 1.00 95.25 95 THR A N 1
ATOM 688 C CA . THR A 1 95 ? 26.710 -4.430 -21.936 1.00 95.25 95 THR A CA 1
ATOM 689 C C . THR A 1 95 ? 26.915 -3.181 -22.787 1.00 95.25 95 THR A C 1
ATOM 691 O O . THR A 1 95 ? 26.187 -2.910 -23.742 1.00 95.25 95 THR A O 1
ATOM 694 N N . PHE A 1 96 ? 28.009 -2.464 -22.531 1.00 94.12 96 PHE A N 1
ATOM 695 C CA . PHE A 1 96 ? 28.396 -1.316 -23.352 1.00 94.12 96 PHE A CA 1
ATOM 696 C C . PHE A 1 96 ? 28.621 -1.671 -24.832 1.00 94.12 96 PHE A C 1
ATOM 698 O O . PHE A 1 96 ? 28.348 -0.860 -25.715 1.00 94.12 96 PHE A O 1
ATOM 705 N N . ALA A 1 97 ? 29.105 -2.883 -25.125 1.00 95.12 97 ALA A N 1
ATOM 706 C CA . ALA A 1 97 ? 29.283 -3.336 -26.501 1.00 95.12 97 ALA A CA 1
ATOM 707 C C . ALA A 1 97 ? 27.938 -3.452 -27.236 1.00 95.12 97 ALA A C 1
ATOM 709 O O . ALA A 1 97 ? 27.842 -2.963 -28.358 1.00 95.12 97 ALA A O 1
ATOM 710 N N . GLN A 1 98 ? 26.915 -4.010 -26.578 1.00 94.31 98 GLN A N 1
ATOM 711 C CA . GLN A 1 98 ? 25.555 -4.132 -27.117 1.00 94.31 98 GLN A CA 1
ATOM 712 C C . GLN A 1 98 ? 24.877 -2.769 -27.298 1.00 94.31 98 GLN A C 1
ATOM 714 O O . GLN A 1 98 ? 24.236 -2.538 -28.321 1.00 94.31 98 GLN A O 1
ATOM 719 N N . CYS A 1 99 ? 25.073 -1.836 -26.358 1.00 92.00 99 CYS A N 1
ATOM 720 C CA . CYS A 1 99 ? 24.592 -0.462 -26.528 1.00 92.00 99 CYS A CA 1
ATOM 721 C C . CYS A 1 99 ? 25.225 0.206 -27.758 1.00 92.00 99 CYS A C 1
ATOM 723 O O . CYS A 1 99 ? 24.535 0.853 -28.538 1.00 92.00 99 CYS A O 1
ATOM 725 N N . ARG A 1 100 ? 26.541 0.042 -27.960 1.00 93.50 100 ARG A N 1
ATOM 726 C CA . ARG A 1 100 ? 27.246 0.651 -29.102 1.00 93.50 100 ARG A CA 1
ATOM 727 C C . ARG A 1 100 ? 26.904 0.022 -30.445 1.00 93.50 100 ARG A C 1
ATOM 729 O O . ARG A 1 100 ? 26.963 0.723 -31.449 1.00 93.50 100 ARG A O 1
ATOM 736 N N . SER A 1 101 ? 26.606 -1.276 -30.486 1.00 93.69 101 SER A N 1
ATOM 737 C CA . SER A 1 101 ? 26.203 -1.941 -31.728 1.00 93.69 101 SER A CA 1
ATOM 738 C C . SER A 1 101 ? 24.786 -1.571 -32.163 1.00 93.69 101 SER A C 1
ATOM 740 O O . SER A 1 101 ? 24.419 -1.887 -33.289 1.00 93.69 101 SER A O 1
ATOM 742 N N . GLY A 1 102 ? 23.997 -0.916 -31.300 1.00 90.25 102 GLY A N 1
ATOM 743 C CA . GLY A 1 102 ? 22.607 -0.556 -31.588 1.00 90.25 102 GLY A CA 1
ATOM 744 C C . GLY A 1 102 ? 21.697 -1.773 -31.759 1.00 90.25 102 GLY A C 1
ATOM 745 O O . GLY A 1 102 ? 20.690 -1.692 -32.443 1.00 90.25 102 GLY A O 1
ATOM 746 N N . THR A 1 103 ? 22.079 -2.920 -31.192 1.00 89.56 103 THR A N 1
ATOM 747 C CA . THR A 1 103 ? 21.340 -4.188 -31.329 1.00 89.56 103 THR A CA 1
ATOM 748 C C . THR A 1 103 ? 20.396 -4.457 -30.157 1.00 89.56 103 THR A C 1
ATOM 750 O O . THR A 1 103 ? 19.782 -5.518 -30.111 1.00 89.56 103 THR A O 1
ATOM 753 N N . VAL A 1 104 ? 20.347 -3.556 -29.172 1.00 93.25 104 VAL A N 1
ATOM 754 C CA . VAL A 1 104 ? 19.488 -3.665 -27.989 1.00 93.25 104 VAL A CA 1
ATOM 755 C C . VAL A 1 104 ? 18.473 -2.528 -28.011 1.00 93.25 104 VAL A C 1
ATOM 757 O O . VAL A 1 104 ? 18.849 -1.366 -28.156 1.00 93.25 104 VAL A O 1
ATOM 760 N N . GLU A 1 105 ? 17.199 -2.879 -27.875 1.00 92.69 105 GLU A N 1
ATOM 761 C CA . GLU A 1 105 ? 16.094 -1.924 -27.855 1.00 92.69 105 GLU A CA 1
ATOM 762 C C . GLU A 1 105 ? 15.650 -1.644 -26.409 1.00 92.69 105 GLU A C 1
ATOM 764 O O . GLU A 1 105 ? 15.703 -2.551 -25.570 1.00 92.69 105 GLU A O 1
ATOM 769 N N . PRO A 1 106 ? 15.216 -0.411 -26.090 1.00 94.69 106 PRO A N 1
ATOM 770 C CA . PRO A 1 106 ? 14.532 -0.100 -24.837 1.00 94.69 106 PRO A CA 1
ATOM 771 C C . PRO A 1 106 ? 13.219 -0.866 -24.671 1.00 94.69 106 PRO A C 1
ATOM 773 O O . PRO A 1 106 ? 12.520 -1.162 -25.639 1.00 94.69 106 PRO A O 1
ATOM 776 N N . GLY A 1 107 ? 12.870 -1.135 -23.417 1.00 96.19 107 GLY A N 1
ATOM 777 C CA . GLY A 1 107 ? 11.753 -1.987 -23.046 1.00 96.19 107 GLY A CA 1
ATOM 778 C C . GLY A 1 107 ? 12.236 -3.190 -22.254 1.00 96.19 107 GLY A C 1
ATOM 779 O O . GLY A 1 107 ? 12.911 -4.075 -22.778 1.00 96.19 107 GLY A O 1
ATOM 780 N N . VAL A 1 108 ? 11.874 -3.224 -20.979 1.00 96.31 108 VAL A N 1
ATOM 781 C CA . VAL A 1 108 ? 12.142 -4.369 -20.116 1.00 96.31 108 VAL A CA 1
ATOM 782 C C . VAL A 1 108 ? 11.039 -4.514 -19.078 1.00 96.31 108 VAL A C 1
ATOM 784 O O . VAL A 1 108 ? 10.482 -3.525 -18.598 1.00 96.31 108 VAL A O 1
ATOM 787 N N . GLU A 1 109 ? 10.754 -5.761 -18.734 1.00 95.44 109 GLU A N 1
ATOM 788 C CA . GLU A 1 109 ? 10.032 -6.134 -17.527 1.00 95.44 109 GLU A CA 1
ATOM 789 C C . GLU A 1 109 ? 10.823 -5.693 -16.283 1.00 95.44 109 GLU A C 1
ATOM 791 O O . GLU A 1 109 ? 12.041 -5.867 -16.185 1.00 95.44 109 GLU A O 1
ATOM 796 N N . VAL A 1 110 ? 10.131 -5.073 -15.339 1.00 93.75 110 VAL A N 1
ATOM 797 C CA . VAL A 1 110 ? 10.633 -4.653 -14.039 1.00 93.75 110 VAL A CA 1
ATOM 798 C C . VAL A 1 110 ? 9.766 -5.355 -13.011 1.00 93.75 110 VAL A C 1
ATOM 800 O O . VAL A 1 110 ? 8.638 -4.937 -12.752 1.00 93.75 110 VAL A O 1
ATOM 803 N N . THR A 1 111 ? 10.335 -6.413 -12.450 1.00 91.31 111 THR A N 1
ATOM 804 C CA . THR A 1 111 ? 9.707 -7.300 -11.473 1.00 91.31 111 THR A CA 1
ATOM 805 C C . THR A 1 111 ? 10.627 -7.495 -10.261 1.00 91.31 111 THR A C 1
ATOM 807 O O . THR A 1 111 ? 11.786 -7.065 -10.263 1.00 91.31 111 THR A O 1
ATOM 810 N N . TYR A 1 112 ? 10.109 -8.114 -9.203 1.00 81.81 112 TYR A N 1
ATOM 811 C CA . TYR A 1 112 ? 10.799 -8.345 -7.931 1.00 81.81 112 TYR A CA 1
ATOM 812 C C . TYR A 1 112 ? 11.224 -9.808 -7.694 1.00 81.81 112 TYR A C 1
ATOM 814 O O . TYR A 1 112 ? 11.759 -10.089 -6.617 1.00 81.81 112 TYR A O 1
ATOM 822 N N . PHE A 1 113 ? 11.007 -10.722 -8.654 1.00 74.38 113 PHE A N 1
ATOM 823 C CA . PHE A 1 113 ? 11.376 -12.147 -8.570 1.00 74.38 113 PHE A CA 1
ATOM 824 C C . PHE A 1 113 ? 12.345 -12.613 -9.665 1.00 74.38 113 PHE A C 1
ATOM 826 O O . PHE A 1 113 ? 12.349 -12.024 -10.768 1.00 74.38 113 PHE A O 1
#

Sequence (113 aa):
MGPAAAGHQTTAQHVLLLSVDGMHQSDLDFYVTAHPSSALAKLVHKGAEFTQAQTPVPSDSFPGMVAQVTGGNPSSTGVYYDDTWNNALLPAGTTFAQCRSGTVEPGVEVTYF

Foldseek 3Di:
DDDDPPPPPPDDPDDDDDDDPPDALVNLVVCCVVCVPDPSVVCPVVHDDDNPDDAAPVNEPFQRVCCVVPVDGCVVPVRHYQKDKDQADWDPPDDPVCVVVVVTHGIDIDHDD

pLDDT: mean 91.3, std 12.39, range [42.81, 98.69]